Protein AF-A0A0F2SKL1-F1 (afdb_monomer)

Sequence (74 aa):
MSVQANDVKEKIRERWNDTAEEFDQCPGHGIHSEREKKAWQAILIKTVGRKQLKILDVGTGTGFIALLLAEYGH

Structure (mmCIF, N/CA/C/O backbone):
data_AF-A0A0F2SKL1-F1
#
_entry.id   AF-A0A0F2SKL1-F1
#
loop_
_atom_site.group_PDB
_atom_site.id
_atom_site.type_symbol
_atom_site.label_atom_id
_atom_site.label_alt_id
_atom_site.label_comp_id
_atom_site.label_asym_id
_atom_site.label_entity_id
_atom_site.label_seq_id
_atom_site.pdbx_PDB_ins_code
_atom_site.Cartn_x
_atom_site.Cartn_y
_atom_site.Cartn_z
_atom_site.occupancy
_atom_site.B_iso_or_equiv
_atom_site.auth_seq_id
_atom_site.auth_comp_id
_atom_site.auth_asym_id
_atom_site.auth_atom_id
_atom_site.pdbx_PDB_model_num
ATOM 1 N N . MET A 1 1 ? -0.847 -10.659 -33.848 1.00 50.03 1 MET A N 1
ATOM 2 C CA . MET A 1 1 ? -0.839 -11.547 -32.665 1.00 50.03 1 MET A CA 1
ATOM 3 C C . MET A 1 1 ? -1.873 -11.021 -31.683 1.00 50.03 1 MET A C 1
ATOM 5 O O . MET A 1 1 ? -1.776 -9.857 -31.318 1.00 50.03 1 MET A O 1
ATOM 9 N N . SER A 1 2 ? -2.892 -11.807 -31.333 1.00 64.88 2 SER A N 1
ATOM 10 C CA . SER A 1 2 ? -3.866 -11.426 -30.302 1.00 64.88 2 SER A CA 1
ATOM 11 C C . SER A 1 2 ? -3.232 -11.634 -28.930 1.00 64.88 2 SER A C 1
ATOM 13 O O . SER A 1 2 ? -2.889 -12.765 -28.591 1.00 64.88 2 SER A O 1
ATOM 15 N N . VAL A 1 3 ? -3.049 -10.563 -28.162 1.00 64.62 3 VAL A N 1
ATOM 16 C CA . VAL A 1 3 ? -2.596 -10.674 -26.770 1.00 64.62 3 VAL A CA 1
ATOM 17 C C . VAL A 1 3 ? -3.724 -11.330 -25.974 1.00 64.62 3 VAL A C 1
ATOM 19 O O . VAL A 1 3 ? -4.846 -10.821 -25.973 1.00 64.62 3 VAL A O 1
ATOM 22 N N . GLN A 1 4 ? -3.460 -12.477 -25.349 1.00 77.25 4 GLN A N 1
ATOM 23 C CA . GLN A 1 4 ? -4.445 -13.138 -24.495 1.00 77.25 4 GLN A CA 1
ATOM 24 C C . GLN A 1 4 ? -4.594 -12.348 -23.188 1.00 77.25 4 GLN A C 1
ATOM 26 O O . GLN A 1 4 ? -3.645 -11.728 -22.710 1.00 77.25 4 GLN A O 1
ATOM 31 N N . ALA A 1 5 ? -5.777 -12.369 -22.570 1.00 75.44 5 ALA A N 1
ATOM 32 C CA . ALA A 1 5 ? -6.037 -11.612 -21.339 1.00 75.44 5 ALA A CA 1
ATOM 33 C C . ALA A 1 5 ? -5.086 -11.978 -20.176 1.00 75.44 5 ALA A C 1
ATOM 35 O O . ALA A 1 5 ? -4.797 -11.130 -19.331 1.00 75.44 5 ALA A O 1
ATOM 36 N N . ASN A 1 6 ? -4.572 -13.213 -20.145 1.00 83.94 6 ASN A N 1
ATOM 37 C CA . ASN A 1 6 ? -3.567 -13.632 -19.165 1.00 83.94 6 ASN A CA 1
ATOM 38 C C . ASN A 1 6 ? -2.205 -12.976 -19.417 1.00 83.94 6 ASN A C 1
ATOM 40 O O . ASN A 1 6 ? -1.591 -12.505 -18.466 1.00 83.94 6 ASN A O 1
ATOM 44 N N . ASP A 1 7 ? -1.787 -12.838 -20.675 1.00 91.94 7 ASP A N 1
ATOM 45 C CA . ASP A 1 7 ? -0.526 -12.175 -21.026 1.00 91.94 7 ASP A CA 1
ATOM 46 C C . ASP A 1 7 ? -0.540 -10.699 -20.607 1.00 91.94 7 ASP A C 1
ATOM 48 O O . ASP A 1 7 ? 0.474 -10.154 -20.176 1.00 91.94 7 ASP A O 1
ATOM 52 N N . VAL A 1 8 ? -1.701 -10.037 -20.700 1.00 94.69 8 VAL A N 1
ATOM 53 C CA . VAL A 1 8 ? -1.863 -8.655 -20.218 1.00 94.69 8 VAL A CA 1
ATOM 54 C C . VAL A 1 8 ? -1.705 -8.586 -18.700 1.00 94.69 8 VAL A C 1
ATOM 56 O O . VAL A 1 8 ? -1.002 -7.711 -18.201 1.00 94.69 8 VAL A O 1
ATOM 59 N N . LYS A 1 9 ? -2.341 -9.500 -17.956 1.00 93.94 9 LYS A N 1
ATOM 60 C CA . LYS A 1 9 ? -2.255 -9.523 -16.488 1.00 93.94 9 LYS A CA 1
ATOM 61 C C . LYS A 1 9 ? -0.835 -9.785 -15.997 1.00 93.94 9 LYS A C 1
ATOM 63 O O . LYS A 1 9 ? -0.413 -9.134 -15.045 1.00 93.94 9 LYS A O 1
ATOM 68 N N . GLU A 1 10 ? -0.107 -10.688 -16.648 1.00 95.69 10 GLU A N 1
ATOM 69 C CA . GLU A 1 10 ? 1.290 -10.964 -16.30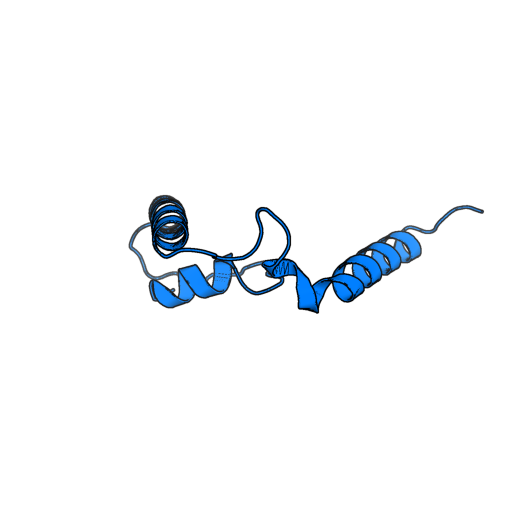3 1.00 95.69 10 GLU A CA 1
ATOM 70 C C . GLU A 1 10 ? 2.180 -9.750 -16.575 1.00 95.69 10 GLU A C 1
ATOM 72 O O . GLU A 1 10 ? 2.887 -9.317 -15.673 1.00 95.69 10 GLU A O 1
ATOM 77 N N . LYS A 1 11 ? 2.038 -9.084 -17.729 1.00 95.94 11 LYS A N 1
ATOM 78 C CA . LYS A 1 11 ? 2.783 -7.842 -18.011 1.00 95.94 11 LYS A CA 1
ATOM 79 C C . LYS A 1 11 ? 2.496 -6.720 -17.016 1.00 95.94 11 LYS A C 1
ATOM 81 O O . LYS A 1 11 ? 3.393 -5.961 -16.664 1.00 95.94 11 LYS A O 1
ATOM 86 N N . ILE A 1 12 ? 1.247 -6.594 -16.560 1.00 94.31 12 ILE A N 1
ATOM 87 C CA . ILE A 1 12 ? 0.895 -5.632 -15.507 1.00 94.31 12 ILE A CA 1
ATOM 88 C C . ILE A 1 12 ? 1.605 -6.004 -14.202 1.00 94.31 12 ILE A C 1
ATOM 90 O O . ILE A 1 12 ? 2.163 -5.123 -13.553 1.00 94.31 12 ILE A O 1
ATOM 94 N N . ARG A 1 13 ? 1.615 -7.288 -13.820 1.00 94.69 13 ARG A N 1
ATOM 95 C CA . ARG A 1 13 ? 2.313 -7.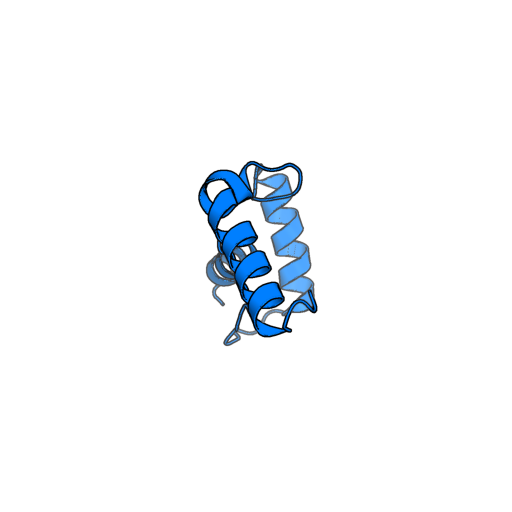758 -12.614 1.00 94.69 13 ARG A CA 1
ATOM 96 C C . ARG A 1 13 ? 3.819 -7.509 -12.698 1.00 94.69 13 ARG A C 1
ATOM 98 O O . ARG A 1 13 ? 4.373 -6.966 -11.752 1.00 94.69 13 ARG A O 1
ATOM 105 N N . GLU A 1 14 ? 4.456 -7.868 -13.809 1.00 96.50 14 GLU A N 1
ATOM 106 C CA . GLU A 1 14 ? 5.883 -7.618 -14.053 1.00 96.50 14 GLU A CA 1
ATOM 107 C C . GLU A 1 14 ? 6.200 -6.132 -13.901 1.00 96.50 14 GLU A C 1
ATOM 109 O O . GLU A 1 14 ? 7.058 -5.762 -13.107 1.00 96.50 14 GLU A O 1
ATOM 114 N N . ARG A 1 15 ? 5.404 -5.264 -14.537 1.00 93.69 15 ARG A N 1
ATOM 115 C CA . ARG A 1 15 ? 5.579 -3.816 -14.418 1.00 93.69 15 ARG A CA 1
ATOM 116 C C . ARG A 1 15 ? 5.483 -3.319 -12.974 1.00 93.69 15 ARG A C 1
ATOM 118 O O . ARG A 1 15 ? 6.193 -2.375 -12.632 1.00 93.69 15 ARG A O 1
ATOM 125 N N . TRP A 1 16 ? 4.601 -3.888 -12.152 1.00 93.75 16 TRP A N 1
ATOM 126 C CA . TRP A 1 16 ? 4.522 -3.548 -10.727 1.00 93.75 16 TRP A CA 1
ATOM 127 C C . TRP A 1 16 ? 5.738 -4.045 -9.945 1.00 93.75 16 TRP A C 1
ATOM 129 O O . TRP A 1 16 ? 6.240 -3.308 -9.100 1.00 93.75 16 TRP A O 1
ATOM 139 N N . ASN A 1 17 ? 6.228 -5.251 -10.244 1.00 94.50 17 ASN A N 1
ATOM 140 C CA . ASN A 1 17 ? 7.413 -5.818 -9.601 1.00 94.50 17 ASN A CA 1
ATOM 141 C C . ASN A 1 17 ? 8.673 -4.996 -9.903 1.00 94.50 17 ASN A C 1
ATOM 143 O O . ASN A 1 17 ? 9.428 -4.693 -8.983 1.00 94.50 17 ASN A O 1
ATOM 147 N N . ASP A 1 18 ? 8.865 -4.590 -11.160 1.00 94.50 18 ASP A N 1
ATOM 148 C CA . ASP A 1 18 ? 10.073 -3.892 -11.619 1.00 94.50 18 ASP A CA 1
ATOM 149 C C . ASP A 1 18 ? 10.317 -2.563 -10.897 1.00 94.50 18 ASP A C 1
ATOM 151 O O . ASP A 1 18 ? 11.457 -2.138 -10.746 1.00 94.50 18 ASP A O 1
ATOM 155 N N . THR A 1 19 ? 9.254 -1.892 -10.450 1.00 89.19 19 THR A N 1
ATOM 156 C CA . THR A 1 19 ? 9.363 -0.602 -9.752 1.00 89.19 19 THR A CA 1
ATOM 157 C C . THR A 1 19 ? 9.048 -0.687 -8.269 1.00 89.19 19 THR A C 1
ATOM 159 O O . THR A 1 19 ? 8.912 0.351 -7.632 1.00 89.19 19 THR A O 1
ATOM 162 N N . ALA A 1 20 ? 8.883 -1.889 -7.712 1.00 92.38 20 ALA A N 1
ATOM 163 C CA . ALA A 1 20 ? 8.434 -2.053 -6.332 1.00 92.38 20 ALA A CA 1
ATOM 164 C C . ALA A 1 20 ? 9.423 -1.457 -5.314 1.00 92.38 20 ALA A C 1
ATOM 166 O O . ALA A 1 20 ? 8.991 -0.848 -4.340 1.00 92.38 20 ALA A O 1
ATOM 167 N N . GLU A 1 21 ? 10.731 -1.591 -5.553 1.00 92.25 21 GLU A N 1
ATOM 168 C CA . GLU A 1 21 ? 11.788 -1.134 -4.634 1.00 92.25 21 GLU A CA 1
ATOM 169 C C . GLU A 1 21 ? 11.848 0.397 -4.498 1.00 92.25 21 GLU A C 1
ATOM 171 O O . GLU A 1 21 ? 12.061 0.931 -3.411 1.00 92.25 21 GLU A O 1
ATOM 176 N N . GLU A 1 22 ? 11.598 1.113 -5.592 1.00 91.38 22 GLU A N 1
ATOM 177 C CA . GLU A 1 22 ? 11.677 2.577 -5.656 1.00 91.38 22 GLU A CA 1
ATOM 178 C C . GLU A 1 22 ? 10.292 3.239 -5.637 1.00 91.38 22 GLU A C 1
ATOM 180 O O . GLU A 1 22 ? 10.176 4.456 -5.794 1.00 91.38 22 GLU A O 1
ATOM 185 N N . PHE A 1 23 ? 9.224 2.456 -5.453 1.00 90.00 23 PHE A N 1
ATOM 186 C CA . PHE A 1 23 ? 7.853 2.926 -5.641 1.00 90.00 23 PHE A CA 1
ATOM 187 C C . PHE A 1 23 ? 7.529 4.140 -4.769 1.00 90.00 23 PHE A C 1
ATOM 189 O O . PHE A 1 23 ? 7.038 5.149 -5.269 1.00 90.00 23 PHE A O 1
ATOM 196 N N . ASP A 1 24 ? 7.891 4.083 -3.488 1.00 90.62 24 ASP A N 1
ATOM 197 C CA . ASP A 1 24 ? 7.660 5.168 -2.531 1.00 90.62 24 ASP A CA 1
ATOM 198 C C . ASP A 1 24 ? 8.568 6.388 -2.756 1.00 90.62 24 ASP A C 1
ATOM 200 O O . ASP A 1 24 ? 8.385 7.405 -2.101 1.00 90.62 24 ASP A O 1
ATOM 204 N N . GLN A 1 25 ? 9.549 6.314 -3.659 1.00 88.12 25 GLN A N 1
ATOM 205 C CA . GLN A 1 25 ? 10.402 7.448 -4.033 1.00 88.12 25 GLN A CA 1
ATOM 206 C C . GLN A 1 25 ? 9.822 8.237 -5.216 1.00 88.12 25 GLN A C 1
ATOM 208 O O . GLN A 1 25 ? 10.272 9.347 -5.511 1.00 88.12 25 GLN A O 1
ATOM 213 N N . CYS A 1 26 ? 8.831 7.675 -5.914 1.00 83.12 26 CYS A N 1
ATOM 214 C CA . CYS A 1 26 ? 8.180 8.338 -7.033 1.00 83.12 26 CYS A CA 1
ATOM 215 C C . CYS A 1 26 ? 7.327 9.525 -6.543 1.00 83.12 26 CYS A C 1
ATOM 217 O O . CYS A 1 26 ? 6.676 9.433 -5.501 1.00 83.12 26 CYS A O 1
ATOM 219 N N . PRO A 1 27 ? 7.252 10.639 -7.296 1.00 77.25 27 PRO A N 1
ATOM 220 C CA . PRO A 1 27 ? 6.435 11.783 -6.904 1.00 77.25 27 PRO A CA 1
ATOM 221 C C . PRO A 1 27 ? 4.972 11.398 -6.650 1.00 77.25 27 PRO A C 1
ATOM 223 O O . PRO A 1 27 ? 4.314 10.840 -7.526 1.00 77.25 27 PRO A O 1
ATOM 226 N N . GLY A 1 28 ? 4.453 11.739 -5.468 1.00 73.69 28 GLY A N 1
ATOM 227 C CA . GLY A 1 28 ? 3.074 11.425 -5.076 1.00 73.69 28 GLY A CA 1
ATOM 228 C C . GLY A 1 28 ? 2.871 10.020 -4.498 1.00 73.69 28 GLY A C 1
ATOM 229 O O . GLY A 1 28 ? 1.723 9.618 -4.309 1.00 73.69 28 GLY A O 1
ATOM 230 N N . HIS A 1 29 ? 3.953 9.296 -4.211 1.00 81.56 29 HIS A N 1
ATOM 231 C CA . HIS A 1 29 ? 3.959 8.018 -3.500 1.00 81.56 29 HIS A CA 1
ATOM 232 C C . HIS A 1 29 ? 4.696 8.150 -2.163 1.00 81.56 29 HIS A C 1
ATOM 234 O O . HIS A 1 29 ? 5.373 9.143 -1.933 1.00 81.56 29 HIS A O 1
ATOM 240 N N . GLY A 1 30 ? 4.541 7.169 -1.270 1.00 85.75 30 GLY A N 1
ATOM 241 C CA . GLY A 1 30 ? 5.165 7.204 0.052 1.00 85.75 30 GLY A CA 1
ATOM 242 C C . GLY A 1 30 ? 4.653 8.320 0.976 1.00 85.75 30 GLY A C 1
ATOM 243 O O . GLY A 1 30 ? 3.715 9.056 0.674 1.00 85.75 30 GLY A O 1
ATOM 244 N N . ILE A 1 31 ? 5.264 8.412 2.159 1.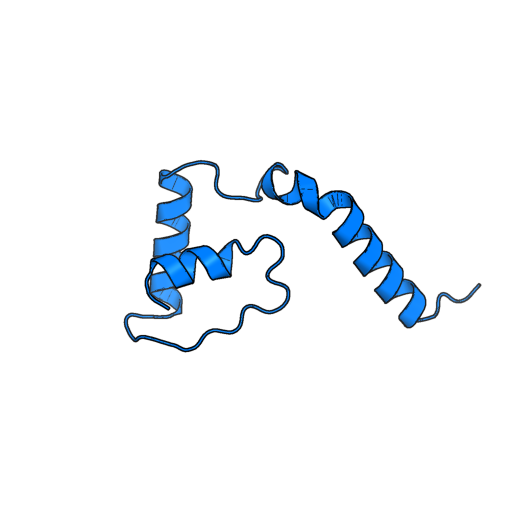00 88.50 31 ILE A N 1
ATOM 245 C CA . ILE A 1 31 ? 5.049 9.500 3.122 1.00 88.50 31 ILE A CA 1
ATOM 246 C C . ILE A 1 31 ? 6.386 10.204 3.308 1.00 88.50 31 ILE A C 1
ATOM 248 O O . ILE A 1 31 ? 7.310 9.640 3.893 1.00 88.50 31 ILE A O 1
ATOM 252 N N . HIS A 1 32 ? 6.484 11.453 2.865 1.00 88.69 32 HIS A N 1
ATOM 253 C CA . HIS A 1 32 ? 7.742 12.203 2.895 1.00 88.69 32 HIS A CA 1
ATOM 254 C C . HIS A 1 32 ? 7.791 13.269 3.990 1.00 88.69 32 HIS A C 1
ATOM 256 O O . HIS A 1 32 ? 8.810 13.933 4.179 1.00 88.69 32 HIS A O 1
ATOM 262 N N . SER A 1 33 ? 6.693 13.470 4.723 1.00 90.56 33 SER A N 1
ATOM 263 C CA . SER A 1 33 ? 6.665 14.395 5.853 1.00 90.56 33 SER A CA 1
ATOM 264 C C . SER A 1 33 ? 5.602 14.044 6.889 1.00 90.56 33 SER A C 1
ATOM 266 O O . SER A 1 33 ? 4.532 13.528 6.573 1.00 90.56 33 SER A O 1
ATOM 268 N N . GLU A 1 34 ? 5.838 14.458 8.132 1.00 91.75 34 GLU A N 1
ATOM 269 C CA . GLU A 1 34 ? 4.848 14.352 9.211 1.00 91.75 34 GLU A CA 1
ATOM 270 C C . GLU A 1 34 ? 3.550 15.113 8.914 1.00 91.75 34 GLU A C 1
ATOM 272 O O . GLU A 1 34 ? 2.465 14.720 9.342 1.00 91.75 34 GLU A O 1
ATOM 277 N N . ARG A 1 35 ? 3.636 16.218 8.164 1.00 93.69 35 ARG A N 1
ATOM 278 C CA . ARG A 1 35 ? 2.453 16.991 7.767 1.00 93.69 35 ARG A CA 1
ATOM 279 C C . ARG A 1 35 ? 1.575 16.195 6.805 1.00 93.69 35 ARG A C 1
ATOM 281 O O . ARG A 1 35 ? 0.359 16.173 6.974 1.00 93.69 35 ARG A O 1
ATOM 288 N N . GLU A 1 36 ? 2.193 15.559 5.818 1.00 92.25 36 GLU A N 1
ATOM 289 C CA . GLU A 1 36 ? 1.516 14.676 4.869 1.00 92.25 36 GLU A CA 1
ATOM 290 C C . GLU A 1 36 ? 0.904 13.469 5.581 1.00 92.25 36 GLU A C 1
ATOM 292 O O . GLU A 1 36 ? -0.287 13.209 5.419 1.00 92.25 36 GLU A O 1
ATOM 297 N N . LYS A 1 37 ? 1.674 12.814 6.457 1.00 92.00 37 LYS A N 1
ATOM 298 C CA . LYS A 1 37 ? 1.198 11.701 7.285 1.00 92.00 37 LYS A CA 1
ATOM 299 C C . LYS A 1 37 ? -0.084 12.055 8.038 1.00 92.00 37 LYS A C 1
ATOM 301 O O . LYS A 1 37 ? -1.090 11.357 7.930 1.00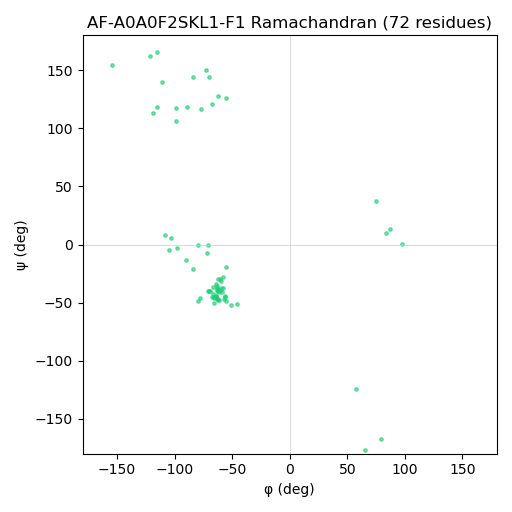 92.00 37 LYS A O 1
ATOM 306 N N . LYS A 1 38 ? -0.074 13.182 8.757 1.00 93.19 38 LYS A N 1
ATOM 307 C CA . LYS A 1 38 ? -1.231 13.664 9.528 1.00 93.19 38 LYS A CA 1
ATOM 308 C C . LYS A 1 38 ? -2.427 14.005 8.644 1.00 93.19 38 LYS A C 1
ATOM 310 O O . LYS A 1 38 ? -3.562 13.757 9.047 1.00 93.19 38 LYS A O 1
ATOM 315 N N . ALA A 1 39 ? -2.195 14.565 7.456 1.00 93.62 39 ALA A N 1
ATOM 316 C CA . ALA A 1 39 ? -3.265 14.860 6.508 1.00 93.62 39 ALA A CA 1
ATOM 317 C C . ALA A 1 39 ? -3.955 13.572 6.029 1.00 93.62 39 ALA A C 1
ATOM 319 O O . ALA A 1 39 ? -5.184 13.490 6.060 1.00 93.62 39 ALA A O 1
ATOM 320 N N . TRP A 1 40 ? -3.178 12.545 5.678 1.00 93.25 40 TRP A N 1
ATOM 321 C CA . TRP A 1 40 ? -3.710 11.235 5.305 1.00 93.25 40 TRP A CA 1
ATOM 322 C C . TRP A 1 40 ? -4.453 10.553 6.451 1.00 93.25 40 TRP A C 1
ATOM 324 O O . TRP A 1 40 ? -5.584 10.110 6.260 1.00 93.25 40 TRP A O 1
ATOM 334 N N . GLN A 1 41 ? -3.882 10.541 7.658 1.00 91.81 41 GLN A N 1
ATOM 335 C CA . GLN A 1 41 ? -4.555 10.008 8.846 1.00 91.81 41 GLN A CA 1
ATOM 336 C C . GLN A 1 41 ? -5.900 10.705 9.088 1.00 91.81 41 GLN A C 1
ATOM 338 O O . GLN A 1 41 ? -6.904 10.034 9.306 1.00 91.81 41 GLN A O 1
ATOM 343 N N . ALA A 1 42 ? -5.966 12.036 8.985 1.00 92.50 42 ALA A N 1
ATOM 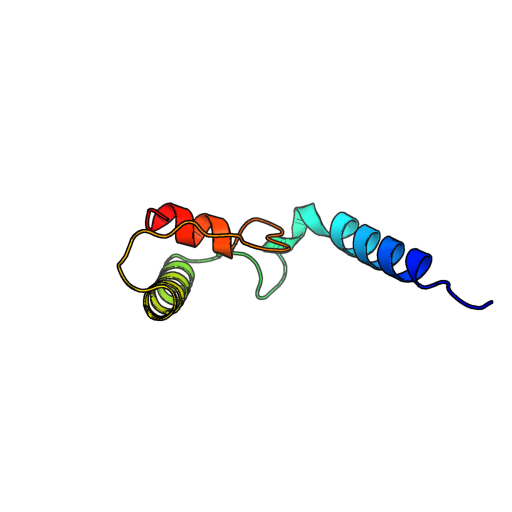344 C CA . ALA A 1 42 ? -7.216 12.773 9.164 1.00 92.50 42 ALA A CA 1
ATOM 345 C C . ALA A 1 42 ? -8.299 12.369 8.144 1.00 92.50 42 ALA A C 1
ATOM 347 O O . ALA A 1 42 ? -9.471 12.247 8.510 1.00 92.50 42 ALA A O 1
ATOM 348 N N . ILE A 1 43 ? -7.916 12.131 6.884 1.00 94.00 43 ILE A N 1
ATOM 349 C CA . ILE A 1 43 ? -8.826 11.642 5.837 1.00 94.00 43 ILE A CA 1
ATOM 350 C C . ILE A 1 43 ? -9.299 10.223 6.166 1.00 94.00 43 ILE A C 1
ATOM 352 O O . ILE A 1 43 ? -10.502 9.965 6.168 1.00 94.00 43 ILE A O 1
ATOM 356 N N . LEU A 1 44 ? -8.371 9.318 6.484 1.00 93.06 44 LEU A N 1
ATOM 357 C CA . LEU A 1 44 ? -8.678 7.918 6.769 1.00 93.06 44 LEU A CA 1
ATOM 358 C C . LEU A 1 44 ? -9.593 7.776 7.985 1.00 93.06 44 LEU A C 1
ATOM 360 O O . LEU A 1 44 ? -10.632 7.131 7.876 1.00 93.06 44 LEU A O 1
ATOM 364 N N . ILE A 1 45 ? -9.287 8.458 9.092 1.00 90.69 45 ILE A N 1
ATOM 365 C CA . ILE A 1 45 ? -10.094 8.464 10.325 1.00 90.69 45 ILE A CA 1
ATOM 366 C C . ILE A 1 45 ? -11.514 8.962 10.054 1.00 90.69 45 ILE A C 1
ATOM 368 O O . ILE A 1 45 ? -12.485 8.415 10.580 1.00 90.69 45 ILE A O 1
ATOM 372 N N . LYS A 1 46 ? -11.663 10.002 9.225 1.00 93.44 46 LYS A N 1
ATOM 373 C CA . LYS A 1 46 ? -12.983 10.521 8.851 1.00 93.44 46 LYS A CA 1
ATOM 374 C C . LYS A 1 46 ? -13.799 9.487 8.069 1.00 93.44 46 LYS A C 1
ATOM 376 O O . LYS A 1 46 ? -15.017 9.454 8.223 1.00 93.44 46 LYS A O 1
ATOM 381 N N . THR A 1 47 ? -13.141 8.658 7.261 1.00 92.44 47 THR A N 1
ATOM 382 C CA . THR A 1 47 ? -13.784 7.626 6.439 1.00 92.44 47 THR A CA 1
ATOM 383 C C . THR A 1 47 ? -14.128 6.368 7.237 1.00 92.44 47 THR A C 1
ATOM 385 O O . THR A 1 47 ? -15.254 5.887 7.148 1.00 92.44 47 THR A O 1
ATOM 388 N N . VAL A 1 48 ? -13.188 5.833 8.021 1.00 91.25 48 VAL A N 1
ATOM 389 C CA . VAL A 1 48 ? -13.369 4.563 8.757 1.00 91.25 48 VAL A CA 1
ATOM 390 C C . VAL A 1 48 ? -14.099 4.747 10.093 1.00 91.25 48 VAL A C 1
ATOM 392 O O . VAL A 1 48 ? -14.709 3.814 10.616 1.00 91.25 48 VAL A O 1
ATOM 395 N N . GLY A 1 49 ? -14.099 5.968 10.632 1.00 88.50 49 GLY A N 1
ATOM 396 C CA . GLY A 1 49 ? -14.706 6.296 11.915 1.00 88.50 49 GLY A CA 1
ATOM 397 C C . GLY A 1 49 ? -13.832 5.908 13.112 1.00 88.50 49 GLY A C 1
ATOM 398 O O . GLY A 1 49 ? -12.645 5.634 12.994 1.00 88.50 49 GLY A O 1
ATOM 399 N N . ARG A 1 50 ? -14.427 5.930 14.312 1.00 84.25 50 ARG A N 1
ATOM 400 C CA . ARG A 1 50 ? -13.708 5.729 15.590 1.00 84.25 50 ARG A CA 1
ATOM 401 C C . ARG A 1 50 ? -13.779 4.308 16.153 1.00 84.25 50 ARG A C 1
ATOM 403 O O . ARG A 1 50 ? -13.246 4.057 17.228 1.00 84.25 50 ARG A O 1
ATOM 410 N N . LYS A 1 51 ? -14.517 3.402 15.509 1.00 90.88 51 LYS A N 1
ATOM 411 C CA . LYS A 1 51 ? -14.634 2.019 15.986 1.00 90.88 51 LYS A CA 1
ATOM 412 C C . LYS A 1 51 ? -13.449 1.211 15.485 1.00 90.88 51 LYS A C 1
ATOM 414 O O . LYS A 1 51 ? -13.039 1.384 14.348 1.00 90.88 51 LYS A O 1
ATOM 419 N N . GLN A 1 52 ? -12.973 0.285 16.307 1.00 91.31 52 GLN A N 1
ATOM 420 C CA . GLN A 1 52 ? -12.023 -0.728 15.875 1.00 91.31 52 GLN A CA 1
ATOM 421 C C . GLN A 1 52 ? -12.655 -1.612 14.790 1.00 91.31 52 GLN A C 1
ATOM 423 O O . GLN A 1 52 ? -13.744 -2.153 14.999 1.00 91.31 52 GLN A O 1
ATOM 428 N N . LEU A 1 53 ? -11.981 -1.768 13.652 1.00 94.44 53 LEU A N 1
ATOM 429 C CA . LEU A 1 53 ? -12.445 -2.569 12.520 1.00 94.44 53 LEU A CA 1
ATOM 430 C C . LEU A 1 53 ? -11.431 -3.665 12.198 1.00 94.44 53 LEU A C 1
ATOM 432 O O . LEU A 1 53 ? -10.280 -3.584 12.598 1.00 94.44 53 LEU A O 1
ATOM 436 N N . LYS A 1 54 ? -11.871 -4.682 11.456 1.00 95.88 54 LYS A N 1
ATOM 437 C CA . LYS A 1 54 ? -10.972 -5.592 10.739 1.00 95.88 54 LYS A CA 1
ATOM 438 C C . LYS A 1 54 ? -10.926 -5.128 9.290 1.00 95.88 54 LYS A C 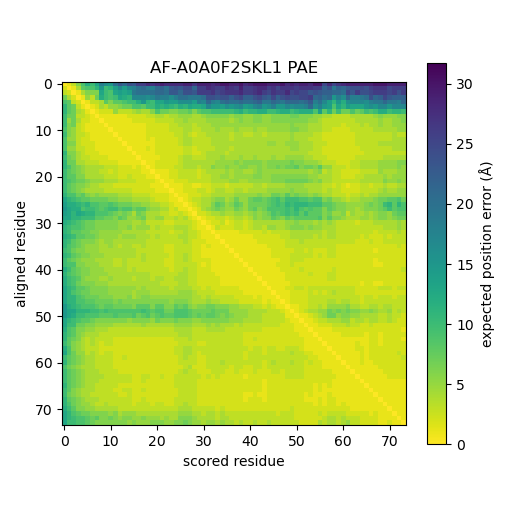1
ATOM 440 O O . LYS A 1 54 ? -11.971 -5.118 8.640 1.00 95.88 54 LYS A O 1
ATOM 445 N N . ILE A 1 55 ? -9.757 -4.714 8.810 1.00 94.50 55 ILE A N 1
ATOM 446 C CA . ILE A 1 55 ? -9.605 -4.055 7.507 1.00 94.50 55 ILE A CA 1
ATOM 447 C C . ILE A 1 55 ? -8.856 -4.969 6.529 1.00 94.50 55 ILE A C 1
ATOM 449 O O . ILE A 1 55 ? -7.903 -5.644 6.909 1.00 94.50 55 ILE A O 1
ATOM 453 N N . LEU A 1 56 ? -9.299 -4.982 5.268 1.00 96.06 56 LEU A N 1
ATOM 454 C CA . LEU A 1 56 ? -8.606 -5.615 4.146 1.00 96.06 56 LEU A CA 1
ATOM 455 C C . LEU A 1 56 ? -8.183 -4.534 3.146 1.00 96.06 56 LEU A C 1
ATOM 457 O O . LEU A 1 56 ? -9.043 -3.876 2.563 1.00 96.0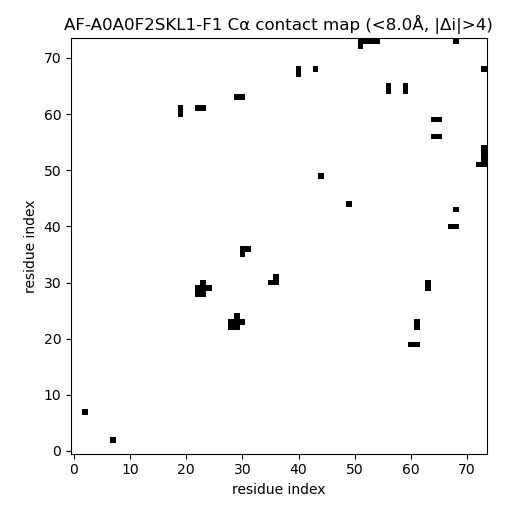6 56 LEU A O 1
ATOM 461 N N . ASP A 1 57 ? -6.877 -4.392 2.930 1.00 95.81 57 ASP A N 1
ATOM 462 C CA . ASP A 1 57 ? -6.297 -3.521 1.904 1.00 95.81 57 ASP A CA 1
ATOM 463 C C . ASP A 1 57 ? -5.923 -4.355 0.663 1.00 95.81 57 ASP A C 1
ATOM 465 O O . ASP A 1 57 ? -4.989 -5.161 0.687 1.00 95.81 57 ASP A O 1
ATOM 469 N N . VAL A 1 58 ? -6.710 -4.233 -0.410 1.00 96.94 58 VAL A N 1
ATOM 470 C CA . VAL A 1 58 ? -6.557 -5.045 -1.629 1.00 96.94 58 VAL A CA 1
ATOM 471 C C . VAL A 1 58 ? -5.594 -4.357 -2.588 1.00 96.94 58 VAL A C 1
ATOM 473 O O . VAL A 1 58 ? -5.889 -3.282 -3.098 1.00 96.94 58 VAL A O 1
ATOM 476 N N . GLY A 1 59 ? -4.474 -5.017 -2.894 1.00 93.94 59 GLY A N 1
ATOM 477 C CA . GLY A 1 59 ? -3.416 -4.405 -3.703 1.00 93.94 59 GLY A CA 1
ATOM 478 C C . GLY A 1 59 ? -2.601 -3.379 -2.913 1.00 93.94 59 GLY A C 1
ATOM 479 O O . GLY A 1 59 ? -2.209 -2.362 -3.469 1.00 93.94 59 GLY A O 1
ATOM 480 N N . THR A 1 60 ? -2.346 -3.666 -1.631 1.00 94.00 60 THR A N 1
ATOM 481 C CA . THR A 1 60 ? -1.717 -2.760 -0.649 1.00 94.00 60 THR A CA 1
ATOM 482 C C . THR A 1 60 ? -0.350 -2.187 -1.062 1.00 94.00 60 THR A C 1
ATOM 484 O O . THR A 1 60 ? 0.082 -1.169 -0.523 1.00 94.00 60 THR A O 1
ATOM 487 N N . GLY A 1 61 ? 0.336 -2.806 -2.031 1.00 93.94 61 GLY A N 1
ATOM 488 C CA . GLY A 1 61 ? 1.635 -2.339 -2.515 1.00 93.94 61 GLY A CA 1
ATOM 489 C C . GLY A 1 61 ? 2.654 -2.267 -1.377 1.00 93.94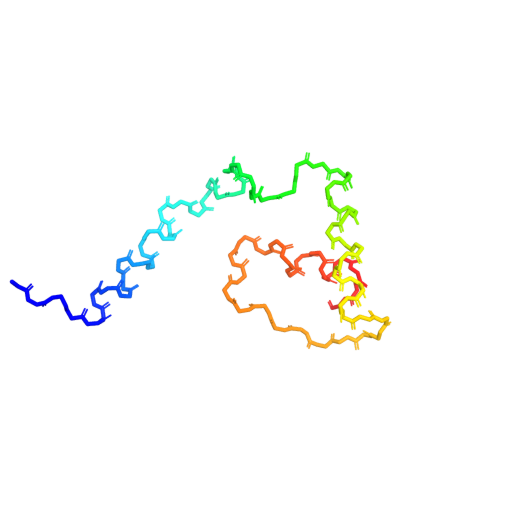 61 GLY A C 1
ATOM 490 O O . GLY A 1 61 ? 2.849 -3.247 -0.662 1.00 93.94 61 GLY A O 1
ATOM 491 N N . THR A 1 62 ? 3.259 -1.095 -1.179 1.00 93.38 62 THR A N 1
ATOM 492 C CA . THR A 1 62 ? 4.205 -0.806 -0.084 1.00 93.38 62 THR A CA 1
ATOM 493 C C . THR A 1 62 ? 3.548 -0.715 1.299 1.00 93.38 62 THR A C 1
ATOM 495 O O . THR A 1 62 ? 4.228 -0.523 2.302 1.00 93.38 62 THR A O 1
ATOM 498 N N . GLY A 1 63 ? 2.226 -0.883 1.389 1.00 93.56 63 GLY A N 1
ATOM 499 C CA . GLY A 1 63 ? 1.494 -0.855 2.651 1.00 93.56 63 GLY A CA 1
ATOM 500 C C . GLY A 1 63 ? 1.062 0.541 3.080 1.00 93.56 63 GLY A C 1
ATOM 501 O O . GLY A 1 63 ? 0.655 0.708 4.224 1.00 93.56 63 GLY A O 1
ATOM 502 N N . PHE A 1 64 ? 1.125 1.540 2.195 1.00 92.31 64 PHE A N 1
ATOM 503 C CA . PHE A 1 64 ? 0.848 2.944 2.513 1.00 92.31 64 PHE A CA 1
ATOM 504 C C . PHE A 1 64 ? -0.434 3.148 3.346 1.00 92.31 64 PHE A C 1
ATOM 506 O O . PHE A 1 64 ? -0.395 3.776 4.403 1.00 92.31 64 PHE A O 1
ATOM 513 N N . ILE A 1 65 ? -1.567 2.577 2.918 1.00 92.75 65 ILE A N 1
ATOM 514 C CA . ILE A 1 65 ? -2.842 2.691 3.647 1.00 92.75 65 ILE A CA 1
ATOM 515 C C . ILE A 1 65 ? -2.881 1.746 4.851 1.00 92.75 65 ILE A C 1
ATOM 517 O O . ILE A 1 65 ? -3.261 2.166 5.947 1.00 92.75 65 ILE A O 1
ATOM 521 N N . ALA A 1 66 ? -2.482 0.486 4.665 1.00 95.19 66 ALA A N 1
ATOM 522 C CA . ALA A 1 66 ? -2.496 -0.527 5.717 1.00 95.19 66 ALA A CA 1
ATOM 523 C C . ALA A 1 66 ? -1.690 -0.108 6.960 1.00 95.19 66 ALA A C 1
ATOM 525 O O . ALA A 1 66 ? -2.185 -0.230 8.079 1.00 95.19 66 ALA A O 1
ATOM 526 N N . LEU A 1 67 ? -0.489 0.444 6.773 1.00 94.38 67 LEU A N 1
ATOM 527 C CA . LEU A 1 67 ? 0.385 0.899 7.856 1.00 94.38 67 LEU A CA 1
ATOM 528 C C . LEU A 1 67 ? -0.220 2.089 8.607 1.00 94.38 67 LEU A C 1
ATOM 530 O O . LEU A 1 67 ? -0.216 2.102 9.835 1.00 94.38 67 LEU A O 1
ATOM 534 N N . LEU A 1 68 ? -0.804 3.059 7.895 1.00 94.38 68 LEU A N 1
ATOM 535 C CA . LEU A 1 68 ? -1.474 4.201 8.525 1.00 94.38 68 LEU A CA 1
ATOM 536 C C . LEU A 1 68 ? -2.672 3.781 9.382 1.00 94.38 68 LEU A C 1
ATOM 538 O O . LEU A 1 68 ? -2.891 4.342 10.457 1.00 94.38 68 LEU A O 1
ATOM 542 N N . LEU A 1 69 ? -3.456 2.811 8.911 1.00 94.38 69 LEU A N 1
ATOM 543 C CA . LEU A 1 69 ? -4.602 2.294 9.656 1.00 94.38 69 LEU A CA 1
ATOM 544 C C . LEU A 1 69 ? -4.149 1.462 10.864 1.00 94.38 69 LEU A C 1
ATOM 546 O O . LEU A 1 69 ? -4.715 1.634 11.943 1.00 94.38 69 LEU A O 1
ATOM 550 N N . ALA A 1 70 ? -3.095 0.653 10.719 1.00 93.88 70 ALA A N 1
ATOM 551 C CA . ALA A 1 70 ? -2.501 -0.105 11.821 1.00 93.88 70 ALA A CA 1
ATOM 552 C C . ALA A 1 70 ? -1.953 0.812 12.930 1.00 93.88 70 ALA A C 1
ATOM 554 O O . ALA A 1 70 ? -2.170 0.557 14.113 1.00 93.88 70 ALA A O 1
ATOM 555 N N . GLU A 1 71 ? -1.311 1.931 12.576 1.00 92.25 71 GLU A N 1
ATOM 556 C CA . GLU A 1 71 ? -0.877 2.945 13.550 1.00 92.25 71 GLU A CA 1
ATOM 557 C C . GLU A 1 71 ? -2.044 3.589 14.309 1.00 92.25 71 GLU A C 1
ATOM 559 O O . GLU A 1 71 ? -1.892 3.990 15.463 1.00 92.25 71 GLU A O 1
ATOM 564 N N . TYR A 1 72 ? -3.216 3.684 13.678 1.00 89.44 72 TYR A N 1
ATOM 565 C CA . TYR A 1 72 ? -4.438 4.161 14.326 1.00 89.44 72 TYR A CA 1
ATOM 566 C C . TYR A 1 72 ? -5.120 3.087 15.193 1.00 89.44 72 TYR A C 1
ATOM 568 O O . TYR A 1 72 ? -6.129 3.350 15.848 1.00 89.44 72 TYR A O 1
ATOM 576 N N . GLY A 1 73 ? -4.540 1.888 15.236 1.00 90.31 73 GLY A N 1
ATOM 577 C CA . GLY A 1 73 ? -4.978 0.769 16.050 1.00 90.31 73 GLY A CA 1
ATOM 578 C C . GLY A 1 73 ? -5.849 -0.2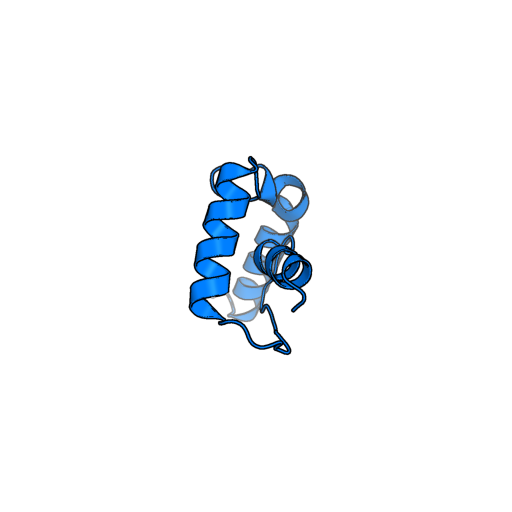36 15.313 1.00 90.31 73 GLY A C 1
ATOM 579 O O . GLY A 1 73 ? -6.240 -1.199 15.963 1.00 90.31 73 GLY A O 1
ATOM 580 N N . HIS A 1 74 ? -6.148 -0.043 14.018 1.00 89.12 74 HIS A N 1
ATOM 581 C CA . HIS A 1 74 ? -6.966 -0.958 13.208 1.00 89.12 74 HIS A CA 1
ATOM 582 C C . HIS A 1 74 ? -6.335 -2.334 12.968 1.00 89.12 74 HIS A C 1
ATOM 584 O O . HIS A 1 74 ? -5.097 -2.413 12.831 1.00 89.12 74 HIS A O 1
#

Mean predicted aligned error: 4.89 Å

Foldseek 3Di:
DDQDPVNVVVVVVVVLVVCLVCQQVDPPHNDDDPVSLVVVLVVVCVVVDDDDDDDDDDPCRVVRPVVSVVVSVD

Secondary structure (DSSP, 8-state):
-PPPHHHHHHHHHHHHHHTTTTGGGSTT-S---HHHHHHHHHHHHHHH-SS------TT-TTTHHHHHHHHTT-

Radius of gyration: 16.12 Å; Cα contacts (8 Å, |Δi|>4): 30; chains: 1; bounding box: 26×31×49 Å

pLDDT: mean 89.97, std 7.94, range [50.03, 96.94]

Solvent-accessible surface area (backbone atoms only — not comparable to full-atom values): 4743 Å² total; per-residue (Å²): 134,85,81,50,75,65,60,54,52,51,53,53,49,51,58,53,59,78,42,54,91,55,42,55,75,41,93,96,38,66,78,93,42,73,68,58,46,51,54,51,48,55,53,49,44,69,72,70,49,91,65,86,55,91,85,85,67,86,84,46,79,95,30,70,64,57,53,57,41,41,75,74,67,70